Protein AF-A0A938D1L6-F1 (afdb_monomer_lite)

pLDDT: mean 72.05, std 16.79, range [38.56, 96.25]

Foldseek 3Di:
DDPVCVVVCVVCVVVVPPQAVCLLVVLVVVVVVCVVVVHQDLEDEDEDPGQQNNLVNNCVVRVPPRYDYDYPDHHPVPPPDPDDDDD

Secondary structure (DSSP, 8-state):
--GGGGTSSHHHHH-TTTTTTTHHHHHHHHHHHHHHTT---S-EEE-SSS--HHHHHHHHH---TT--EEESS--GGG--SPPPPP-

Sequence (87 aa):
MSQWMYETGEYLENNPGWHSADAPFKAGWVEAILSCNAVSPGKLVEVSCGAGEILVELAKRYPEPGSRAMTSRPSPSRSRSPRRPKG

Radius of gyration: 15.88 Å; chains: 1; bounding box: 33×48×36 Å

Structure (mmCIF, N/CA/C/O backbone):
data_AF-A0A938D1L6-F1
#
_entry.id   AF-A0A938D1L6-F1
#
loop_
_atom_site.group_PDB
_atom_site.id
_atom_site.type_symbol
_atom_site.label_atom_id
_atom_site.label_alt_id
_atom_site.label_comp_id
_atom_site.label_asym_id
_atom_site.label_entity_id
_atom_site.label_seq_id
_atom_site.pdbx_PDB_ins_code
_atom_site.Cartn_x
_atom_site.Cartn_y
_atom_site.Cartn_z
_atom_site.occupancy
_atom_site.B_iso_or_equiv
_atom_site.auth_seq_id
_atom_site.auth_comp_id
_atom_site.auth_asym_id
_atom_site.auth_atom_id
_atom_site.pdbx_PDB_model_num
ATOM 1 N N . MET A 1 1 ? 20.062 -16.602 -12.675 1.00 45.44 1 MET A N 1
ATOM 2 C CA . MET A 1 1 ? 19.030 -15.704 -13.237 1.00 45.44 1 MET A CA 1
ATOM 3 C C . MET A 1 1 ? 19.562 -14.285 -13.134 1.00 45.44 1 MET A C 1
ATOM 5 O O . MET A 1 1 ? 19.830 -13.837 -12.027 1.00 45.44 1 MET A O 1
ATOM 9 N N . SER A 1 2 ? 19.861 -13.649 -14.264 1.00 50.97 2 SER A N 1
ATOM 10 C CA . SER A 1 2 ? 20.571 -12.365 -14.358 1.00 50.97 2 SER A CA 1
ATOM 11 C C . SER A 1 2 ? 19.650 -11.200 -13.967 1.00 50.97 2 SER A C 1
ATOM 13 O O . SER A 1 2 ? 18.581 -11.046 -14.548 1.00 50.97 2 SER A O 1
ATOM 15 N N . GLN A 1 3 ? 20.068 -10.378 -12.997 1.00 57.34 3 GLN A N 1
ATOM 16 C CA . GLN A 1 3 ? 19.308 -9.242 -12.433 1.00 57.34 3 GLN A CA 1
ATOM 17 C C . GLN A 1 3 ? 18.958 -8.130 -13.4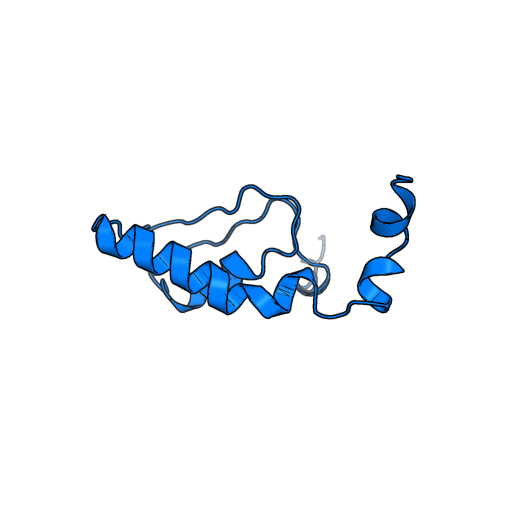49 1.00 57.34 3 GLN A C 1
ATOM 19 O O . GLN A 1 3 ? 18.052 -7.340 -13.203 1.00 57.34 3 GLN A O 1
ATOM 24 N N . TRP A 1 4 ? 19.611 -8.122 -14.614 1.00 57.91 4 TRP A N 1
ATOM 25 C CA . TRP A 1 4 ? 19.531 -7.081 -15.645 1.00 57.91 4 TRP A CA 1
ATOM 26 C C . TRP A 1 4 ? 18.115 -6.749 -16.144 1.00 57.91 4 TRP A C 1
ATOM 28 O O . TRP A 1 4 ? 17.831 -5.590 -16.426 1.00 57.91 4 TRP A O 1
ATOM 38 N N . MET A 1 5 ? 17.199 -7.723 -16.206 1.00 61.12 5 MET A N 1
ATOM 39 C CA . MET A 1 5 ? 15.849 -7.507 -16.764 1.00 61.12 5 MET A CA 1
ATOM 40 C C . MET A 1 5 ? 14.987 -6.532 -15.943 1.00 61.12 5 MET A C 1
ATOM 42 O O . MET A 1 5 ? 14.109 -5.870 -16.494 1.00 61.12 5 MET A O 1
ATOM 46 N N . TYR A 1 6 ? 15.235 -6.424 -14.632 1.00 61.62 6 TYR A N 1
ATOM 47 C CA . TYR A 1 6 ? 14.528 -5.479 -13.757 1.00 61.62 6 TYR A CA 1
ATOM 48 C C . TYR A 1 6 ? 15.180 -4.090 -13.726 1.00 61.62 6 TYR A C 1
ATOM 50 O O . TYR A 1 6 ? 14.592 -3.147 -13.197 1.00 61.62 6 TYR A O 1
ATOM 58 N N . GLU A 1 7 ? 16.385 -3.957 -14.284 1.00 67.12 7 GLU A N 1
ATOM 59 C CA . GLU A 1 7 ? 17.166 -2.718 -14.291 1.00 67.12 7 GLU A CA 1
ATOM 60 C C . GLU A 1 7 ? 16.983 -1.932 -15.592 1.00 67.12 7 GLU A C 1
ATOM 62 O O . GLU A 1 7 ? 16.928 -0.703 -15.559 1.00 67.12 7 GLU A O 1
ATOM 67 N N . THR A 1 8 ? 16.845 -2.625 -16.728 1.00 76.38 8 THR A N 1
ATOM 68 C CA . THR A 1 8 ? 16.730 -2.002 -18.059 1.00 76.38 8 THR A CA 1
ATOM 69 C C . THR A 1 8 ? 15.314 -1.550 -18.411 1.00 76.38 8 THR A C 1
ATOM 71 O O . THR A 1 8 ? 15.134 -0.829 -19.385 1.00 76.38 8 THR A O 1
ATOM 74 N N . GLY A 1 9 ? 14.299 -1.959 -17.643 1.00 71.00 9 GLY A N 1
ATOM 75 C CA . GLY A 1 9 ? 12.891 -1.647 -17.920 1.00 71.00 9 GLY A CA 1
ATOM 76 C C . GLY A 1 9 ? 12.254 -2.505 -19.021 1.00 71.00 9 GLY A C 1
ATOM 77 O O . GLY A 1 9 ? 11.029 -2.555 -19.101 1.00 71.00 9 GLY A O 1
ATOM 78 N N . GLU A 1 10 ? 13.050 -3.261 -19.780 1.00 78.75 10 GLU A N 1
ATOM 79 C CA . GLU A 1 10 ? 12.620 -4.171 -20.854 1.00 78.75 10 GLU A CA 1
ATOM 80 C C . GLU A 1 10 ? 11.557 -5.178 -20.382 1.00 78.75 10 GLU A C 1
ATOM 82 O O . GLU A 1 10 ? 10.606 -5.503 -21.095 1.00 78.75 10 GLU A O 1
ATOM 87 N N . TYR A 1 11 ? 11.662 -5.645 -19.135 1.00 73.50 11 TYR A N 1
ATOM 88 C CA . TYR A 1 11 ? 10.655 -6.525 -18.551 1.00 73.50 11 TYR A CA 1
ATOM 89 C C . TYR A 1 11 ? 9.292 -5.838 -18.390 1.00 73.50 11 TYR A C 1
ATOM 91 O O . TYR A 1 11 ? 8.260 -6.462 -18.633 1.00 73.50 11 TYR A O 1
ATOM 99 N N . LEU A 1 12 ? 9.274 -4.558 -18.005 1.00 76.31 12 LEU A N 1
ATOM 100 C CA . LEU A 1 12 ? 8.040 -3.788 -17.855 1.00 76.31 12 LEU A CA 1
ATOM 101 C C . LEU A 1 12 ? 7.448 -3.412 -19.219 1.00 76.31 12 LEU A C 1
ATOM 103 O O . LEU A 1 12 ? 6.231 -3.445 -19.367 1.00 76.31 12 LEU A O 1
ATOM 107 N N . GLU A 1 13 ? 8.284 -3.113 -20.216 1.00 80.19 13 GLU A N 1
ATOM 108 C CA . GLU A 1 13 ? 7.836 -2.855 -21.594 1.00 80.19 13 GLU A CA 1
ATOM 109 C C . GLU A 1 13 ? 7.112 -4.066 -22.188 1.00 80.19 13 GLU A C 1
ATOM 111 O O . GLU A 1 13 ? 6.039 -3.928 -22.775 1.00 80.19 13 GLU A O 1
ATOM 116 N N . ASN A 1 14 ? 7.648 -5.265 -21.954 1.00 82.44 14 ASN A N 1
ATOM 117 C CA . ASN A 1 14 ? 7.029 -6.513 -22.394 1.00 82.44 14 ASN A CA 1
ATOM 118 C C . ASN A 1 14 ? 5.836 -6.946 -21.521 1.00 82.44 14 ASN A C 1
ATOM 120 O O . ASN A 1 14 ? 5.036 -7.778 -21.945 1.00 82.44 14 ASN A O 1
ATOM 124 N N . ASN A 1 15 ? 5.698 -6.397 -20.308 1.00 80.62 15 ASN A N 1
ATOM 125 C CA . ASN A 1 15 ? 4.645 -6.756 -19.354 1.00 80.62 15 ASN A CA 1
ATOM 126 C C . ASN A 1 15 ? 4.030 -5.501 -18.694 1.00 80.62 15 ASN A C 1
ATOM 128 O O . ASN A 1 15 ? 4.144 -5.319 -17.476 1.00 80.62 15 ASN A O 1
ATOM 132 N N . PRO A 1 16 ? 3.327 -4.642 -19.459 1.00 76.62 16 PRO A N 1
ATOM 133 C CA . PRO A 1 16 ? 2.927 -3.295 -19.027 1.00 76.62 16 PRO A CA 1
ATOM 134 C C . PRO A 1 16 ? 1.943 -3.249 -17.841 1.00 76.62 16 PRO A C 1
ATOM 136 O O . PRO A 1 16 ? 1.704 -2.181 -17.282 1.00 76.62 16 PRO A O 1
ATOM 139 N N . GLY A 1 17 ? 1.380 -4.392 -17.430 1.00 71.81 17 GLY A N 1
ATOM 140 C CA . GLY A 1 17 ? 0.464 -4.520 -16.288 1.00 71.81 17 GLY A CA 1
ATOM 141 C C . GLY A 1 17 ? 0.995 -5.339 -15.108 1.00 71.81 17 GLY A C 1
ATOM 142 O O . GLY A 1 17 ? 0.276 -5.498 -14.125 1.00 71.81 17 GLY A O 1
ATOM 143 N N . TRP A 1 18 ? 2.225 -5.860 -15.176 1.00 72.38 18 TRP A N 1
ATOM 144 C CA . TRP A 1 18 ? 2.737 -6.879 -14.243 1.00 72.38 18 TRP A CA 1
ATOM 145 C C . TRP A 1 18 ? 2.618 -6.505 -12.755 1.00 72.38 18 TRP A C 1
ATOM 147 O O . TRP A 1 18 ? 2.327 -7.351 -11.914 1.00 72.38 18 TRP A O 1
ATOM 157 N N . HIS A 1 19 ? 2.805 -5.228 -12.410 1.00 70.56 19 HIS A N 1
ATOM 158 C CA . HIS A 1 19 ? 2.735 -4.761 -11.021 1.00 70.56 19 HIS A CA 1
ATOM 159 C C . HIS A 1 19 ? 1.397 -4.122 -10.629 1.00 70.56 19 HIS A C 1
ATOM 161 O O . HIS A 1 19 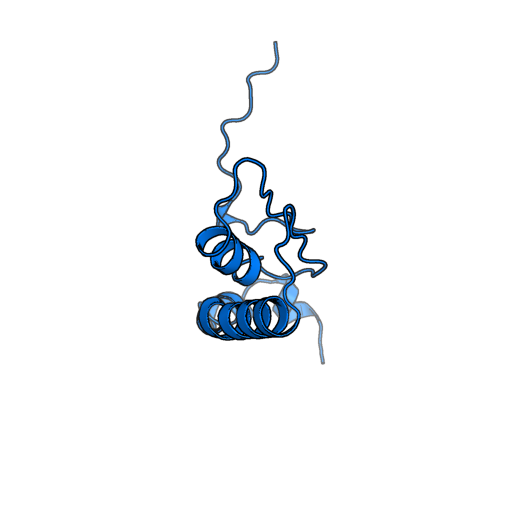? 1.132 -3.966 -9.437 1.00 70.56 19 HIS A O 1
ATOM 167 N N . SER A 1 20 ? 0.570 -3.737 -11.601 1.00 77.00 20 SER A N 1
ATOM 168 C CA . SER A 1 20 ? -0.609 -2.890 -11.389 1.00 77.00 20 SER A CA 1
ATOM 169 C C . SER A 1 20 ? -1.929 -3.629 -11.595 1.00 77.00 20 SER A C 1
ATOM 171 O O . SER A 1 20 ? -2.888 -3.351 -10.879 1.00 77.00 20 SER A O 1
ATOM 173 N N . ALA A 1 21 ? -1.987 -4.597 -12.513 1.00 81.56 21 ALA A N 1
ATOM 174 C CA . ALA A 1 21 ? -3.233 -5.269 -12.886 1.00 81.56 21 ALA A CA 1
ATOM 175 C C . ALA A 1 21 ? -3.870 -6.033 -11.712 1.00 81.56 21 ALA A C 1
ATOM 177 O O . ALA A 1 21 ? -5.082 -5.981 -11.520 1.00 81.56 21 ALA A O 1
ATOM 178 N N . ASP A 1 22 ? -3.049 -6.668 -10.873 1.00 84.31 22 ASP A N 1
ATOM 179 C CA . ASP A 1 22 ? -3.527 -7.409 -9.700 1.00 84.31 22 ASP A CA 1
ATOM 180 C C . ASP A 1 22 ? -3.784 -6.522 -8.477 1.00 84.31 22 ASP A C 1
ATOM 182 O O . ASP A 1 22 ? -4.279 -7.006 -7.454 1.00 84.31 22 ASP A O 1
ATOM 186 N N . ALA A 1 23 ? -3.383 -5.248 -8.520 1.00 85.44 23 ALA A N 1
ATOM 187 C CA . ALA A 1 23 ? -3.413 -4.385 -7.347 1.00 85.44 23 ALA A CA 1
ATOM 188 C C . ALA A 1 23 ? -4.822 -4.247 -6.738 1.00 85.44 23 ALA A C 1
ATOM 190 O O . ALA A 1 23 ? -4.923 -4.377 -5.516 1.00 85.44 23 ALA A O 1
ATOM 191 N N . PRO A 1 24 ? -5.917 -4.096 -7.518 1.00 87.50 24 PRO A N 1
ATOM 192 C CA . PRO A 1 24 ? -7.268 -4.036 -6.958 1.00 87.50 24 PRO A CA 1
ATOM 193 C C . PRO A 1 24 ? -7.679 -5.324 -6.237 1.00 87.50 24 PRO A C 1
ATOM 195 O O . PRO A 1 24 ? -8.282 -5.262 -5.166 1.00 87.50 24 PRO A O 1
ATOM 198 N N . PHE A 1 25 ? -7.323 -6.488 -6.793 1.00 89.00 25 PHE A N 1
ATOM 199 C CA . PHE A 1 25 ? -7.611 -7.792 -6.192 1.00 89.00 25 PHE A CA 1
ATOM 200 C C . PHE A 1 25 ? -6.835 -7.982 -4.883 1.00 89.00 25 PHE A C 1
ATOM 202 O O . PHE A 1 25 ? -7.418 -8.338 -3.859 1.00 89.00 25 PHE A O 1
ATOM 209 N N . LYS A 1 26 ? -5.531 -7.675 -4.881 1.00 89.88 26 LYS A N 1
ATOM 210 C CA . LYS A 1 26 ? -4.669 -7.764 -3.688 1.00 89.88 26 LYS A CA 1
ATOM 211 C C . LYS A 1 26 ? -5.089 -6.771 -2.600 1.00 89.88 26 LYS A C 1
ATOM 213 O O . LYS A 1 26 ? -5.117 -7.137 -1.428 1.00 89.88 26 LYS A O 1
ATOM 218 N N . ALA A 1 27 ? -5.472 -5.550 -2.976 1.00 91.00 27 ALA A N 1
ATOM 219 C CA . ALA A 1 27 ? -6.007 -4.560 -2.044 1.00 91.00 27 ALA A CA 1
ATOM 220 C C . ALA A 1 27 ? -7.306 -5.039 -1.376 1.00 91.00 27 ALA A C 1
ATOM 222 O O . ALA A 1 27 ? -7.470 -4.841 -0.175 1.00 91.00 27 ALA A O 1
ATOM 223 N N . GLY A 1 28 ? -8.184 -5.730 -2.112 1.00 91.38 28 GLY A N 1
ATOM 224 C CA . GLY A 1 28 ? -9.399 -6.325 -1.546 1.00 91.38 28 GLY A CA 1
ATOM 225 C C . GLY A 1 28 ? -9.115 -7.365 -0.456 1.00 91.38 28 GLY A C 1
ATOM 226 O O . GLY A 1 28 ? -9.798 -7.391 0.563 1.00 91.38 28 GLY A O 1
ATOM 227 N N . TRP A 1 29 ? -8.066 -8.178 -0.607 1.00 95.00 29 TRP A N 1
ATOM 228 C CA . TRP A 1 29 ? -7.663 -9.119 0.446 1.00 95.00 29 TRP A CA 1
ATOM 229 C C . TRP A 1 29 ? -7.134 -8.424 1.697 1.00 95.00 29 TRP A C 1
ATOM 231 O O . TRP A 1 29 ? -7.442 -8.849 2.809 1.00 95.00 29 TRP A O 1
ATOM 241 N N . VAL A 1 30 ? -6.360 -7.350 1.531 1.00 91.00 30 VAL A N 1
ATOM 242 C CA . VAL A 1 30 ? -5.878 -6.554 2.668 1.00 91.00 30 VAL A CA 1
ATOM 243 C C . VAL A 1 30 ? -7.057 -5.925 3.412 1.00 91.00 30 VAL A C 1
ATOM 245 O O . VAL A 1 30 ? -7.124 -6.037 4.633 1.00 91.00 30 VAL A O 1
ATOM 248 N N . GLU A 1 31 ? -8.009 -5.333 2.689 1.00 91.50 31 GLU A N 1
ATOM 249 C CA . GLU A 1 31 ? -9.255 -4.804 3.257 1.00 91.50 31 GLU A CA 1
ATOM 250 C C . GLU A 1 31 ? -10.033 -5.887 4.016 1.00 91.50 31 GLU A C 1
ATOM 252 O O . GLU A 1 31 ? -10.372 -5.687 5.180 1.00 91.50 31 GLU A O 1
ATOM 257 N N . ALA A 1 32 ? -10.232 -7.065 3.417 1.00 93.94 32 ALA A N 1
ATOM 258 C CA . ALA A 1 32 ? -10.931 -8.172 4.063 1.00 93.94 32 ALA A CA 1
ATOM 259 C C . ALA A 1 32 ? -10.261 -8.593 5.380 1.00 93.94 32 ALA A C 1
ATOM 261 O O . ALA A 1 32 ? -10.942 -8.784 6.385 1.00 93.94 32 ALA A O 1
ATOM 262 N N . ILE A 1 33 ? -8.928 -8.691 5.408 1.00 94.19 33 ILE A N 1
ATOM 263 C CA . ILE A 1 33 ? -8.180 -9.008 6.632 1.00 94.19 33 ILE A CA 1
ATOM 264 C C . ILE A 1 33 ? -8.377 -7.913 7.686 1.00 94.19 33 ILE A C 1
ATOM 266 O O . ILE A 1 33 ? -8.646 -8.235 8.845 1.00 94.19 33 ILE A O 1
ATOM 270 N N . LEU A 1 34 ? -8.271 -6.634 7.314 1.00 91.69 34 LEU A N 1
ATOM 271 C CA . LEU A 1 34 ? -8.468 -5.515 8.241 1.00 91.69 34 LEU A CA 1
ATO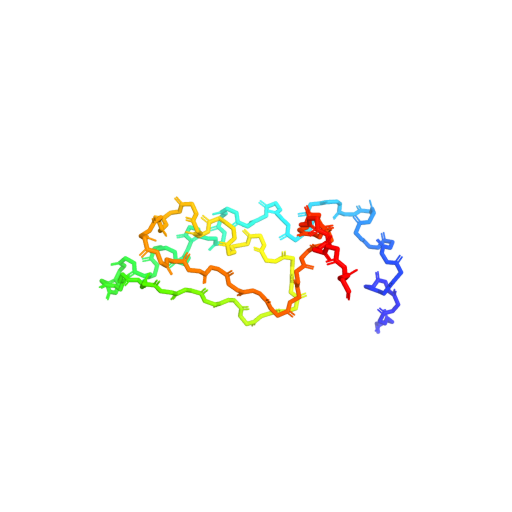M 272 C C . LEU A 1 34 ? -9.888 -5.518 8.824 1.00 91.69 34 LEU A C 1
ATOM 274 O O . LEU A 1 34 ? -10.047 -5.433 10.043 1.00 91.69 34 LEU A O 1
ATOM 278 N N . SER A 1 35 ? -10.903 -5.706 7.979 1.00 90.69 35 SER A N 1
ATOM 279 C CA . SER A 1 35 ? -12.307 -5.794 8.387 1.00 90.69 35 SER A CA 1
ATOM 280 C C . SER A 1 35 ? -12.574 -6.986 9.304 1.00 90.69 35 SER A C 1
ATOM 282 O O . SER A 1 35 ? -13.198 -6.812 10.350 1.00 90.69 35 SER A O 1
ATOM 284 N N . CYS A 1 36 ? -12.057 -8.176 8.976 1.00 96.25 36 CYS A N 1
ATOM 285 C CA . CYS A 1 36 ? -12.195 -9.373 9.815 1.00 96.25 36 CYS A CA 1
ATOM 286 C C . CYS A 1 36 ? -11.591 -9.196 11.216 1.00 96.25 36 CYS A C 1
ATOM 288 O O . CYS A 1 36 ? -12.029 -9.854 12.155 1.00 96.25 36 CYS A O 1
ATOM 290 N N . ASN A 1 37 ? -10.604 -8.311 11.363 1.00 95.62 37 ASN A N 1
ATOM 291 C CA . ASN A 1 37 ? -9.950 -8.018 12.638 1.00 95.62 37 ASN A CA 1
ATOM 292 C C . ASN A 1 37 ? -10.436 -6.704 13.278 1.00 95.62 37 ASN A C 1
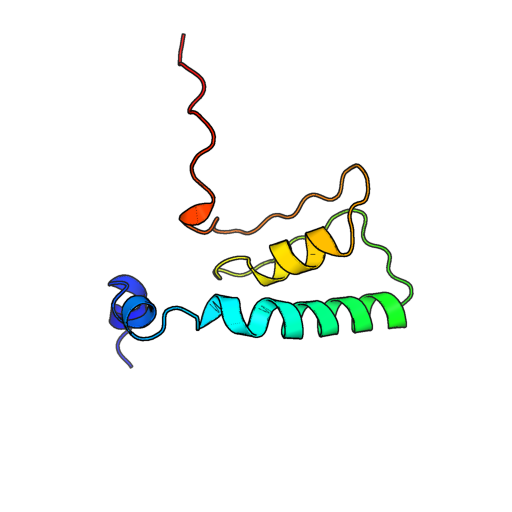ATOM 294 O O . ASN A 1 37 ? -9.834 -6.248 14.247 1.00 95.62 37 ASN A O 1
ATOM 298 N N . ALA A 1 38 ? -11.500 -6.086 12.746 1.00 93.06 38 ALA A N 1
ATOM 299 C CA . ALA A 1 38 ? -12.028 -4.794 13.195 1.00 93.06 38 ALA A CA 1
ATOM 300 C C . ALA A 1 38 ? -10.962 -3.678 13.277 1.00 93.06 38 ALA A C 1
ATOM 302 O O . ALA A 1 38 ? -11.025 -2.789 14.130 1.00 93.06 38 ALA A O 1
ATOM 303 N N . VAL A 1 39 ? -9.971 -3.711 12.382 1.00 91.25 39 VAL A N 1
ATOM 304 C CA . VAL A 1 39 ? -8.907 -2.708 12.305 1.00 91.25 39 VAL A CA 1
ATOM 305 C C . VAL A 1 39 ? -9.321 -1.612 11.329 1.00 91.25 39 VAL A C 1
ATOM 307 O O . VAL A 1 39 ? -9.483 -1.861 10.138 1.00 91.25 39 VAL A O 1
ATOM 310 N N . SER A 1 40 ? -9.428 -0.380 11.827 1.00 87.00 40 SER A N 1
ATOM 311 C CA . SER A 1 40 ? -9.619 0.819 11.003 1.00 87.00 40 SER A CA 1
ATOM 312 C C . SER A 1 40 ? -8.346 1.676 11.039 1.00 87.00 40 SER A C 1
ATOM 314 O O . SER A 1 40 ? -8.112 2.394 12.017 1.00 87.00 40 SER A O 1
ATOM 316 N N . PRO A 1 41 ? -7.449 1.553 10.042 1.00 82.06 41 PRO A N 1
ATOM 317 C CA . PRO A 1 41 ? -6.157 2.221 10.085 1.00 82.06 41 PRO A CA 1
ATOM 318 C C . PRO A 1 41 ? -6.284 3.711 9.746 1.00 82.06 41 PRO A C 1
ATOM 320 O O . PRO A 1 41 ? -6.649 4.082 8.637 1.00 82.06 41 PRO A O 1
ATOM 323 N N . GLY A 1 42 ? -5.860 4.584 10.664 1.00 82.88 42 GLY A N 1
ATOM 324 C CA . GLY A 1 42 ? -5.729 6.019 10.372 1.00 82.88 42 GLY A CA 1
ATOM 325 C C . GLY A 1 42 ? -4.547 6.357 9.449 1.00 82.88 42 GLY A C 1
ATOM 326 O O . GLY A 1 42 ? -4.503 7.432 8.856 1.00 82.88 42 GLY A O 1
ATOM 327 N N . LYS A 1 43 ? -3.558 5.461 9.326 1.00 81.94 43 LYS A N 1
ATOM 328 C CA . LYS A 1 43 ? -2.400 5.589 8.424 1.00 81.94 43 LYS A CA 1
ATOM 329 C C . LYS A 1 43 ? -2.000 4.211 7.912 1.00 81.94 43 LYS A C 1
ATOM 331 O O . LYS A 1 43 ? -2.004 3.252 8.677 1.00 81.94 43 LYS A O 1
ATOM 336 N N . LEU A 1 44 ? -1.597 4.142 6.646 1.00 81.94 44 LEU A N 1
ATOM 337 C CA . LEU A 1 44 ? -1.187 2.906 5.990 1.00 81.94 44 LEU A CA 1
ATOM 338 C C . LEU A 1 44 ? 0.148 3.115 5.267 1.00 81.94 44 LEU A C 1
ATOM 340 O O . LEU A 1 44 ? 0.319 4.076 4.515 1.00 81.94 44 LEU A O 1
ATOM 344 N N . VAL A 1 45 ? 1.094 2.208 5.497 1.00 81.19 45 VAL A N 1
ATOM 345 C CA . VAL A 1 45 ? 2.408 2.204 4.848 1.00 81.19 45 VAL A CA 1
ATOM 346 C C . VAL A 1 45 ? 2.612 0.876 4.137 1.00 81.19 45 VAL A C 1
ATOM 348 O O . VAL A 1 45 ? 2.352 -0.181 4.708 1.00 81.19 45 VAL A O 1
ATOM 351 N N . GLU A 1 46 ? 3.083 0.932 2.894 1.00 78.25 46 GLU A N 1
ATOM 352 C CA . GLU A 1 46 ? 3.508 -0.255 2.160 1.00 78.25 46 GLU A CA 1
ATOM 353 C C . GLU A 1 46 ? 5.039 -0.330 2.191 1.00 78.25 46 GLU A C 1
ATOM 355 O O . GLU A 1 46 ? 5.737 0.504 1.606 1.00 78.25 46 GLU A O 1
ATOM 360 N N . VAL A 1 47 ? 5.571 -1.325 2.903 1.00 79.44 47 VAL A N 1
ATOM 361 C CA . VAL A 1 47 ? 7.016 -1.566 2.999 1.00 79.44 47 VAL A CA 1
ATOM 362 C C . VAL A 1 47 ? 7.420 -2.551 1.901 1.00 79.44 47 VAL A C 1
ATOM 364 O O . VAL A 1 47 ? 7.562 -3.748 2.135 1.00 79.44 47 VAL A O 1
ATOM 367 N N . SER A 1 48 ? 7.553 -2.049 0.674 1.00 69.69 48 SER A N 1
ATOM 368 C CA . SER A 1 48 ? 8.001 -2.816 -0.496 1.00 69.69 48 SER A CA 1
ATOM 369 C C . SER A 1 48 ? 8.724 -1.902 -1.502 1.00 69.69 48 SER A C 1
ATOM 371 O O . SER A 1 48 ? 8.615 -0.675 -1.424 1.00 69.69 48 SER A O 1
ATOM 373 N N . CYS A 1 49 ? 9.493 -2.479 -2.434 1.00 65.44 49 CYS A N 1
ATOM 374 C CA . CYS A 1 49 ? 10.139 -1.756 -3.544 1.00 65.44 49 CYS A CA 1
ATOM 375 C C . CYS A 1 49 ? 9.253 -1.642 -4.802 1.00 65.44 49 CYS A C 1
ATOM 377 O O . CYS A 1 49 ? 9.740 -1.225 -5.855 1.00 65.44 49 CYS A O 1
ATOM 379 N N . GLY A 1 50 ? 7.985 -2.059 -4.709 1.00 71.81 50 GLY A N 1
ATOM 380 C CA . GLY A 1 50 ? 7.060 -2.142 -5.837 1.00 71.81 50 GLY A CA 1
ATOM 381 C C . GLY A 1 50 ? 6.492 -0.791 -6.284 1.00 71.81 50 GLY A C 1
ATOM 382 O O . GLY A 1 50 ? 6.834 0.267 -5.761 1.00 71.81 50 GLY A O 1
ATOM 383 N N . ALA A 1 51 ? 5.569 -0.838 -7.248 1.00 75.88 51 ALA A N 1
ATOM 384 C CA . ALA A 1 51 ? 4.942 0.343 -7.850 1.00 75.88 51 ALA A CA 1
ATOM 385 C C . ALA A 1 51 ? 4.007 1.130 -6.899 1.00 75.88 51 ALA A C 1
ATOM 387 O O . ALA A 1 51 ? 3.630 2.264 -7.196 1.00 75.88 51 ALA A O 1
ATOM 388 N N . GLY A 1 52 ? 3.624 0.557 -5.752 1.00 80.75 52 GLY A N 1
ATOM 389 C CA . GLY A 1 52 ? 2.723 1.196 -4.785 1.00 80.75 52 GLY A CA 1
ATOM 390 C C . GLY A 1 52 ? 1.247 1.234 -5.207 1.00 80.75 52 GLY A C 1
ATOM 391 O O . GLY A 1 52 ? 0.462 1.970 -4.615 1.00 80.75 52 GLY A O 1
ATOM 392 N N . GLU A 1 53 ? 0.855 0.468 -6.228 1.00 84.69 53 GLU A N 1
ATOM 393 C CA . GLU A 1 53 ? -0.517 0.452 -6.763 1.00 84.69 53 GLU A CA 1
ATOM 394 C C . GLU A 1 53 ? -1.528 -0.148 -5.772 1.00 84.69 53 GLU A C 1
ATOM 396 O O . GLU A 1 53 ? -2.657 0.327 -5.674 1.00 84.69 53 GLU A O 1
ATOM 401 N N . ILE A 1 54 ? -1.116 -1.124 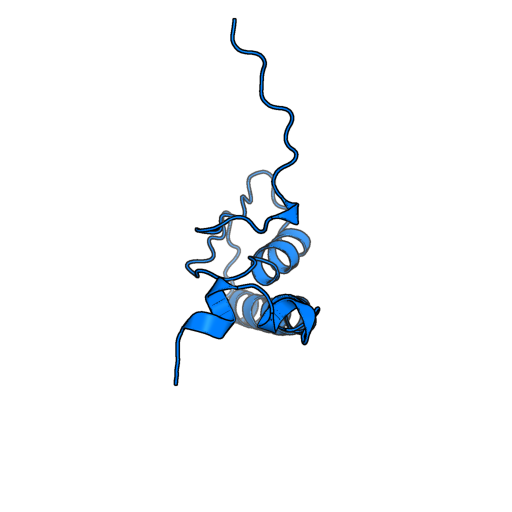-4.952 1.00 86.81 54 ILE A N 1
ATOM 402 C CA . ILE A 1 54 ? -1.957 -1.678 -3.872 1.00 86.81 54 ILE A CA 1
ATOM 403 C C . ILE A 1 54 ? -2.307 -0.578 -2.869 1.00 86.81 54 ILE A C 1
ATOM 405 O O . ILE A 1 54 ? -3.446 -0.463 -2.422 1.00 86.81 54 ILE A O 1
ATOM 409 N N . LEU A 1 55 ? -1.336 0.270 -2.538 1.00 84.62 55 LEU A N 1
ATOM 410 C CA . LEU A 1 55 ? -1.534 1.367 -1.609 1.00 84.62 55 LEU A CA 1
ATOM 411 C C . LEU A 1 55 ? -2.447 2.468 -2.174 1.00 84.62 55 LEU A C 1
ATOM 413 O O . LEU A 1 55 ? -3.222 3.060 -1.422 1.00 84.62 55 LEU A O 1
ATOM 417 N N . VAL A 1 56 ? -2.395 2.727 -3.485 1.00 85.06 56 VAL A N 1
ATOM 418 C CA . VAL A 1 56 ? -3.346 3.621 -4.175 1.00 85.06 56 VAL A CA 1
ATOM 419 C C . VAL A 1 56 ? -4.762 3.059 -4.086 1.00 85.06 56 VAL A C 1
ATOM 421 O O . VAL A 1 56 ? -5.701 3.785 -3.759 1.00 85.06 56 VAL A O 1
ATOM 424 N N . GLU A 1 57 ? -4.908 1.763 -4.335 1.00 88.56 57 GLU A N 1
ATOM 425 C CA . GLU A 1 57 ? -6.178 1.054 -4.235 1.00 88.56 57 GLU A CA 1
ATOM 426 C C . GLU A 1 57 ? -6.740 1.053 -2.804 1.00 88.56 57 GLU A C 1
ATOM 428 O O . GLU A 1 57 ? -7.938 1.273 -2.610 1.00 88.56 57 GLU A O 1
ATOM 433 N N . LEU A 1 58 ? -5.894 0.891 -1.785 1.00 86.75 58 LEU A N 1
ATOM 434 C CA . LEU A 1 58 ? -6.307 0.969 -0.381 1.00 86.75 58 LEU A CA 1
ATOM 435 C C . LEU A 1 58 ? -6.678 2.397 0.039 1.00 86.75 58 LEU A C 1
ATOM 437 O O . LEU A 1 58 ? -7.665 2.584 0.744 1.00 86.75 58 LEU A O 1
ATOM 441 N N . ALA A 1 59 ? -5.974 3.425 -0.441 1.00 86.06 59 ALA A N 1
ATOM 442 C CA . ALA A 1 59 ? -6.315 4.818 -0.134 1.00 86.06 59 ALA A CA 1
ATOM 443 C C . ALA A 1 59 ? -7.719 5.221 -0.628 1.00 86.06 59 ALA A C 1
ATOM 445 O O . ALA A 1 59 ? -8.370 6.051 0.001 1.00 86.06 59 ALA A O 1
ATOM 446 N N . LYS A 1 60 ? -8.213 4.618 -1.720 1.00 85.38 60 LYS A N 1
ATOM 447 C CA . LYS A 1 60 ? -9.595 4.823 -2.200 1.00 85.38 60 LYS A CA 1
ATOM 448 C C . LYS A 1 60 ? -10.645 4.236 -1.248 1.00 85.38 60 LYS A C 1
ATOM 450 O O . LYS A 1 60 ? -11.759 4.744 -1.196 1.00 85.38 60 LYS A O 1
ATOM 455 N N . ARG A 1 61 ? -10.292 3.170 -0.523 1.00 86.00 61 ARG A N 1
ATOM 456 C CA . ARG A 1 61 ? -11.171 2.443 0.410 1.00 86.00 61 ARG A CA 1
ATOM 457 C C . ARG A 1 61 ? -11.170 3.050 1.817 1.00 86.00 61 ARG A C 1
ATOM 459 O O . ARG A 1 61 ? -12.167 2.950 2.518 1.00 86.00 61 ARG A O 1
ATOM 466 N N . TYR A 1 62 ? -10.086 3.735 2.200 1.00 82.38 62 TYR A N 1
ATOM 467 C CA . TYR A 1 62 ? -9.921 4.384 3.509 1.00 82.38 62 TYR A CA 1
ATOM 468 C C . TYR A 1 62 ? -9.667 5.902 3.378 1.00 82.38 62 TYR A C 1
ATOM 470 O O . TYR A 1 62 ? -8.543 6.345 3.614 1.00 82.38 62 TYR A O 1
ATOM 478 N N . PRO A 1 63 ? -10.674 6.717 3.006 1.00 71.25 63 PRO A N 1
ATOM 479 C CA . PRO A 1 63 ? -10.500 8.143 2.699 1.00 71.25 63 PRO A CA 1
ATOM 480 C C . PRO A 1 63 ? -10.441 9.080 3.927 1.00 71.25 63 PRO A C 1
ATOM 482 O O . PRO A 1 63 ? -10.704 10.275 3.793 1.00 71.25 63 PRO A O 1
ATOM 485 N N . GLU A 1 64 ? -10.123 8.577 5.123 1.00 65.81 64 GLU A N 1
ATOM 486 C CA . GLU A 1 64 ? -10.178 9.367 6.362 1.00 65.81 64 GLU A CA 1
ATOM 487 C C . GLU A 1 64 ? -9.307 10.644 6.299 1.00 65.81 64 GLU A C 1
ATOM 489 O O . GLU A 1 64 ? -8.191 10.610 5.764 1.00 65.81 64 GLU A O 1
ATOM 494 N N . PRO A 1 65 ? -9.747 11.779 6.884 1.00 45.22 65 PRO A N 1
ATOM 495 C CA . PRO A 1 65 ? -8.970 13.018 6.905 1.00 45.22 65 PRO A CA 1
ATOM 496 C C . PRO A 1 65 ? -7.641 12.829 7.662 1.00 45.22 65 PRO A C 1
ATOM 498 O O . PRO A 1 65 ? -7.565 12.949 8.881 1.00 45.22 65 PRO A O 1
ATOM 501 N N . GLY A 1 66 ? -6.567 12.513 6.934 1.00 53.62 66 GLY A N 1
ATOM 502 C CA . GLY A 1 66 ? -5.238 12.227 7.495 1.00 53.62 66 GLY A CA 1
ATOM 503 C C . GLY A 1 66 ? -4.629 10.887 7.074 1.00 53.62 66 GLY A C 1
ATOM 504 O O . GLY A 1 66 ? -3.440 10.662 7.338 1.00 53.62 66 GLY A O 1
ATOM 505 N N . SER A 1 67 ? -5.381 10.032 6.373 1.00 54.88 67 SER A N 1
ATOM 506 C CA . SER A 1 67 ? -4.863 8.799 5.782 1.00 54.88 67 SER A CA 1
ATOM 507 C C . SER A 1 67 ? -3.791 9.135 4.745 1.00 54.88 67 SER A C 1
ATOM 509 O O . SER A 1 67 ? -4.064 9.721 3.694 1.00 54.88 67 SER A O 1
ATOM 511 N N . ARG A 1 68 ? -2.535 8.794 5.041 1.00 57.28 68 ARG A N 1
ATOM 512 C CA . ARG A 1 68 ? -1.404 9.054 4.146 1.00 57.28 68 ARG A CA 1
ATOM 513 C C . ARG A 1 68 ? -0.772 7.744 3.714 1.00 57.28 68 ARG A C 1
ATOM 515 O O . ARG A 1 68 ? -0.091 7.097 4.497 1.00 57.28 68 ARG A O 1
ATOM 522 N N . ALA A 1 69 ? -0.970 7.421 2.445 1.00 61.84 69 ALA A N 1
ATOM 523 C CA . ALA A 1 69 ? -0.271 6.366 1.733 1.00 61.84 69 ALA A CA 1
ATOM 524 C C . ALA A 1 69 ? 1.207 6.747 1.512 1.00 61.84 69 ALA A C 1
ATOM 526 O O . ALA A 1 69 ? 1.501 7.749 0.847 1.00 61.84 69 ALA A O 1
ATOM 527 N N . MET A 1 70 ? 2.137 5.959 2.058 1.00 58.69 70 MET A N 1
ATOM 528 C CA . MET A 1 70 ? 3.580 6.068 1.806 1.00 58.69 70 MET A CA 1
ATOM 529 C C . MET A 1 70 ? 4.157 4.757 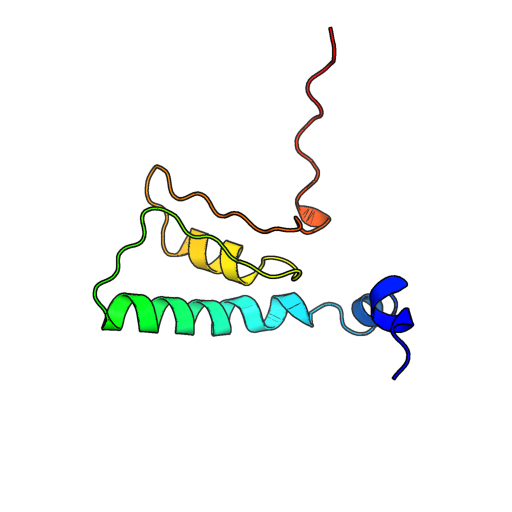1.241 1.00 58.69 70 MET A C 1
ATOM 531 O O . MET A 1 70 ? 3.929 3.689 1.802 1.00 58.69 70 MET A O 1
ATOM 535 N N . THR A 1 71 ? 4.915 4.866 0.144 1.00 64.56 71 THR A N 1
ATOM 536 C CA . THR A 1 71 ? 5.755 3.799 -0.435 1.00 64.56 71 THR A CA 1
ATOM 537 C C . THR A 1 71 ? 7.225 4.208 -0.333 1.00 64.56 71 THR A C 1
ATOM 539 O O . THR A 1 71 ? 7.537 5.401 -0.394 1.00 64.56 71 THR A O 1
ATOM 542 N N . SER A 1 72 ? 8.131 3.235 -0.188 1.00 56.25 72 SER A N 1
ATOM 543 C CA . SER A 1 72 ? 9.580 3.479 -0.135 1.00 56.25 72 SER A CA 1
ATOM 544 C C . SER A 1 72 ? 10.151 4.015 -1.460 1.00 56.25 72 SER A C 1
ATOM 546 O O . SER A 1 72 ? 11.174 4.703 -1.460 1.00 56.25 72 SER A O 1
ATOM 548 N N . ARG A 1 73 ? 9.465 3.759 -2.587 1.00 53.75 73 ARG A N 1
ATOM 549 C CA . ARG A 1 73 ? 9.851 4.211 -3.930 1.00 53.75 73 ARG A CA 1
ATOM 550 C C . ARG A 1 73 ? 8.600 4.670 -4.696 1.00 53.75 73 ARG A C 1
ATOM 552 O O . ARG A 1 73 ? 7.767 3.841 -5.050 1.00 53.75 73 ARG A O 1
ATOM 559 N N . PRO A 1 74 ? 8.401 5.979 -4.926 1.00 50.44 74 PRO A N 1
ATOM 560 C CA . PRO A 1 74 ? 7.249 6.447 -5.688 1.00 50.44 74 PRO A CA 1
ATOM 561 C C . PRO A 1 74 ? 7.359 5.970 -7.140 1.00 50.44 74 PRO A C 1
ATOM 563 O O . PRO A 1 74 ? 8.408 6.144 -7.761 1.00 50.44 74 PRO A O 1
ATOM 566 N N . SER A 1 75 ? 6.279 5.403 -7.688 1.00 46.31 75 SER A N 1
ATOM 567 C CA . SER A 1 75 ? 6.186 5.122 -9.124 1.00 46.31 75 SER A CA 1
ATOM 568 C C . SER A 1 75 ? 6.538 6.368 -9.951 1.00 46.31 75 SER A C 1
ATOM 570 O O . SER A 1 75 ? 6.175 7.481 -9.546 1.00 46.31 75 SER A O 1
ATOM 572 N N . PRO A 1 76 ? 7.187 6.220 -11.123 1.00 44.75 76 PRO A N 1
ATOM 573 C CA . PRO A 1 76 ? 7.543 7.343 -11.999 1.00 44.75 76 PRO A CA 1
ATOM 574 C C . PRO A 1 76 ? 6.342 8.230 -12.372 1.00 44.75 76 PRO A C 1
ATOM 576 O O . PRO A 1 76 ? 6.491 9.431 -12.583 1.00 44.75 76 PRO A O 1
ATOM 579 N N . SER A 1 77 ? 5.131 7.662 -12.375 1.00 45.31 77 SER A N 1
ATOM 580 C CA . SER A 1 77 ? 3.864 8.370 -12.602 1.00 45.31 77 SER A CA 1
ATOM 581 C C . SER A 1 77 ? 3.530 9.425 -11.536 1.00 45.31 77 SER A C 1
ATOM 583 O O . SER A 1 77 ? 2.709 10.307 -11.783 1.00 45.31 77 SER A O 1
ATOM 585 N N . ARG A 1 78 ? 4.172 9.386 -10.359 1.00 48.81 78 ARG A N 1
ATOM 586 C CA . ARG A 1 78 ? 3.863 10.252 -9.208 1.00 48.81 78 ARG A CA 1
ATOM 587 C C . ARG A 1 78 ? 4.798 11.459 -9.061 1.00 48.81 78 ARG A C 1
ATOM 589 O O . ARG A 1 78 ? 4.586 12.276 -8.166 1.00 48.81 78 ARG A O 1
ATOM 596 N N . SER A 1 79 ? 5.801 11.628 -9.933 1.00 44.09 79 SER A N 1
ATOM 597 C CA . SER A 1 79 ? 6.702 12.793 -9.914 1.00 44.09 79 SER A CA 1
ATOM 598 C C . SER A 1 79 ? 6.294 13.884 -10.913 1.00 44.09 79 SER A C 1
ATOM 600 O O . SER A 1 79 ? 7.038 14.227 -11.831 1.00 44.09 79 SER A O 1
ATOM 602 N N . ARG A 1 80 ? 5.124 14.494 -10.719 1.00 39.94 80 ARG A N 1
ATOM 603 C CA . ARG A 1 80 ? 4.855 15.853 -11.223 1.00 39.94 80 ARG A CA 1
ATOM 604 C C . ARG A 1 80 ? 4.118 16.685 -10.175 1.00 39.94 80 ARG A C 1
ATOM 606 O O . ARG A 1 80 ? 3.088 17.282 -10.448 1.00 39.94 80 ARG A O 1
ATOM 613 N N . SER A 1 81 ? 4.678 16.768 -8.971 1.00 38.56 81 SER A N 1
ATOM 614 C CA . SER A 1 81 ? 4.456 17.968 -8.157 1.00 38.56 81 SER A CA 1
ATOM 615 C C . SER A 1 81 ? 5.352 19.079 -8.718 1.00 38.56 81 SER A C 1
ATOM 617 O O . SER A 1 81 ? 6.534 18.806 -8.962 1.00 38.56 81 SER A O 1
ATOM 619 N N . PRO A 1 82 ? 4.849 20.308 -8.946 1.00 40.69 82 PRO A N 1
ATOM 620 C CA . PRO A 1 82 ? 5.685 21.403 -9.418 1.00 40.69 82 PRO A CA 1
ATOM 621 C C . PRO A 1 82 ? 6.815 21.609 -8.411 1.00 40.69 82 PRO A C 1
ATOM 623 O O . PRO A 1 82 ? 6.566 21.750 -7.210 1.00 40.69 82 PRO A O 1
ATOM 626 N N . ARG A 1 83 ? 8.068 21.592 -8.879 1.00 45.00 83 ARG A N 1
ATOM 627 C CA . ARG A 1 83 ? 9.201 21.978 -8.034 1.00 45.00 83 ARG A CA 1
ATOM 628 C C . ARG A 1 83 ? 8.928 23.402 -7.561 1.00 45.00 83 ARG A C 1
ATOM 630 O O . ARG A 1 83 ? 8.811 24.311 -8.376 1.00 45.00 83 ARG A O 1
ATOM 637 N N . ARG A 1 84 ? 8.796 23.573 -6.247 1.00 43.28 84 ARG A N 1
ATOM 638 C CA . ARG A 1 84 ? 8.696 24.883 -5.601 1.00 43.28 84 ARG A CA 1
ATOM 639 C C . ARG A 1 84 ? 9.901 25.720 -6.067 1.00 43.28 84 ARG A C 1
ATOM 641 O O . ARG A 1 84 ? 11.020 25.200 -5.990 1.00 43.28 84 ARG A O 1
ATOM 648 N N . PRO A 1 85 ? 9.709 26.938 -6.602 1.00 47.91 85 PRO A N 1
ATOM 649 C CA . PRO A 1 85 ? 10.826 27.739 -7.079 1.00 47.91 85 PRO A CA 1
ATOM 650 C C . PRO A 1 85 ? 11.742 28.048 -5.894 1.00 47.91 85 PRO A C 1
ATOM 652 O O . PRO A 1 85 ? 11.275 28.416 -4.814 1.00 47.91 85 PRO A O 1
ATOM 655 N N . LYS A 1 86 ? 13.043 27.814 -6.082 1.00 49.50 86 LYS A N 1
ATOM 656 C CA . LYS A 1 86 ? 14.066 28.251 -5.134 1.00 49.50 86 LYS A CA 1
ATOM 657 C C . LYS A 1 86 ? 14.167 29.772 -5.261 1.00 49.50 86 LYS A C 1
ATOM 659 O O . LYS A 1 86 ? 14.466 30.252 -6.352 1.00 49.50 86 LYS A O 1
ATOM 664 N N . GLY A 1 87 ? 13.832 30.479 -4.183 1.00 53.03 87 GLY A N 1
ATOM 665 C CA . GLY A 1 87 ? 14.299 31.847 -3.955 1.00 53.03 87 GLY A CA 1
ATOM 666 C C . GLY A 1 87 ? 15.753 31.848 -3.513 1.00 53.03 87 GLY A C 1
ATOM 667 O O . GLY A 1 87 ? 16.232 30.764 -3.096 1.00 53.03 87 GLY A O 1
#